Protein 1ZVG (pdb70)

GO terms:
  GO:0005576 extracellular region (C, EXP)

Nearest PDB structures (foldseek):
  1zvg-assembly1_A  TM=1.015E+00  e=4.037E-14  Olivierus martensii
  1zyv-assembly1_A  TM=1.009E+00  e=5.560E-14  Olivierus martensii
  1t7a-assembly1_A  TM=1.015E+00  e=7.659E-14  Olivierus martensii
  1zut-assembly1_A  TM=1.011E+00  e=1.453E-13  Olivierus martensii
  1zve-assembly1_A  TM=1.003E+00  e=2.001E-13  Olivierus martensii

Organism: Olivierus martensii (NCBI:txid34649)

InterPro domains:
  IPR002061 Scorpion long chain toxin/defensin [PF00537] (21-74)
  IPR003614 Knottins-like [SM00505] (20-71)
  IPR018218 Scorpion long chain toxin [PR00285] (30-37)
  IPR018218 Scorpion long chain toxin [PR00285] (38-45)
  IPR018218 Scorpion long chain toxin [PR00285] (49-59)
  IPR018218 Scorpion long chain toxin [PR00285] (64-77)
  IPR036574 Knottin, scorpion toxin-like superfamily [G3DSA:3.30.30.10] (19-83)
  IPR036574 Knottin, scorpion toxin-like superfamily [SSF57095] (20-83)
  IPR044062 LCN-type cysteine-stabilized alpha/beta (CS-alpha/beta) domain [PS51863] (21-83)

Secondary structure (DSSP, 8-state):
--EEEEEBB-TTS-B---S-HHHHHHHHHHTT-SEEEEESSSTTSSEEEEEEEETTS-B--SS---

Sequence (66 aa):
NSVRDAYIADSHNCVYECARNEYCNDLCTKNGAKSGYCQWVGKYGNGCWCIELPDNVPIRVPGKCH

Radius of gyration: 10.52 Å; Cα contacts (8 Å, |Δi|>4): 158; chains: 1; bounding box: 26×23×25 Å

Foldseek 3Di:
DQWDKAFFADPQLHFAADDWQVVLQVVQVVQPFPGWGWDCCDPVHTHIITHGGGPVTHHRDPDDRD

Solvent-accessible surface area: 4028 Å² total; per-residue (Å²): 168,72,48,65,71,12,5,3,2,43,101,89,18,18,34,70,131,15,87,140,68,116,85,0,61,74,23,0,54,141,52,39,8,143,41,8,94,6,29,147,127,35,170,62,31,39,0,0,60,0,52,67,0,34,87,131,19,63,40,38,70,113,61,147,66,136

Structure (mmCIF, N/CA/C/O backbone):
data_1ZVG
#
_entry.id   1ZVG
#
_cell.length_a   47.401
_cell.length_b   44.338
_cell.length_c   25.445
_cell.angle_alpha   90.00
_cell.angle_beta   90.00
_cell.angle_gamma   90.00
#
_symmetry.space_group_name_H-M   'P 21 21 2'
#
loop_
_entity.id
_entity.type
_entity.pdbx_description
1 polymer 'Alpha-like neurotoxin BmK-I'
2 water water
#
loop_
_atom_site.group_PDB
_atom_site.id
_atom_site.type_symbol
_atom_site.label_atom_id
_atom_site.label_alt_id
_atom_site.label_comp_id
_atom_site.label_asym_id
_atom_site.label_entity_id
_atom_site.label_seq_id
_atom_site.pdbx_PDB_ins_code
_atom_site.Cartn_x
_atom_site.Cartn_y
_atom_site.Cartn_z
_atom_site.occupancy
_atom_site.B_iso_or_equiv
_atom_site.auth_seq_id
_atom_site.auth_comp_id
_atom_site.auth_asym_id
_atom_site.auth_atom_id
_atom_sit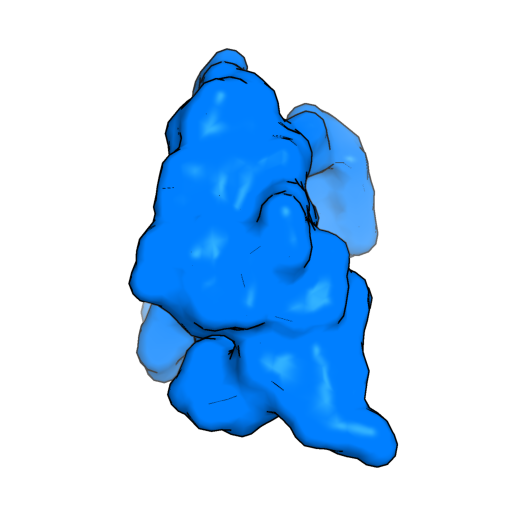e.pdbx_PDB_model_num
ATOM 1 N N . ASN A 1 1 ? 42.173 -1.889 -1.115 1.00 25.76 1 ASN A N 1
ATOM 2 C CA . ASN A 1 1 ? 41.054 -0.940 -0.856 1.00 24.67 1 ASN A CA 1
ATOM 3 C C . ASN A 1 1 ? 41.427 0.476 -1.302 1.00 23.08 1 ASN A C 1
ATOM 4 O O . ASN A 1 1 ? 42.603 0.842 -1.344 1.00 24.84 1 ASN A O 1
ATOM 9 N N . SER A 1 2 ? 40.416 1.261 -1.657 1.00 20.50 2 SER A N 1
ATOM 10 C CA . SER A 1 2 ? 40.635 2.635 -2.089 1.00 16.94 2 SER A CA 1
ATOM 11 C C . SER A 1 2 ? 40.557 3.654 -0.945 1.00 12.96 2 SER A C 1
ATOM 12 O O . SER A 1 2 ? 40.609 4.854 -1.206 1.00 12.59 2 SER A O 1
ATOM 15 N N . VAL A 1 3 ? 40.414 3.189 0.297 1.00 11.10 3 VAL A N 1
ATOM 16 C CA . VAL A 1 3 ? 40.370 4.078 1.453 1.00 9.66 3 VAL A CA 1
ATOM 17 C C . VAL A 1 3 ? 41.204 3.493 2.588 1.00 9.28 3 VAL A C 1
ATOM 18 O O . VAL A 1 3 ? 41.485 2.294 2.608 1.00 11.28 3 VAL A O 1
ATOM 22 N N . ARG A 1 4 ? 41.620 4.346 3.517 1.00 7.06 4 ARG A N 1
ATOM 23 C CA . ARG A 1 4 ? 42.391 3.897 4.664 1.00 7.83 4 ARG A CA 1
ATOM 24 C C . ARG A 1 4 ? 42.291 4.895 5.809 1.00 7.19 4 ARG A C 1
ATOM 25 O O . ARG A 1 4 ? 41.962 6.066 5.606 1.00 8.16 4 ARG A O 1
ATOM 33 N N . ASP A 1 5 ? 42.533 4.400 7.018 1.00 7.65 5 ASP A N 1
ATOM 34 C CA . ASP A 1 5 ? 42.517 5.226 8.217 1.00 6.86 5 ASP A CA 1
ATOM 35 C C . ASP A 1 5 ? 43.970 5.583 8.480 1.00 7.24 5 ASP A C 1
ATOM 36 O O . ASP A 1 5 ? 44.810 4.695 8.596 1.00 8.69 5 ASP A O 1
ATOM 41 N N . ALA A 1 6 ? 44.267 6.871 8.598 1.00 6.61 6 ALA A N 1
ATOM 42 C CA . ALA A 1 6 ? 45.646 7.298 8.822 1.00 6.34 6 ALA A CA 1
ATOM 43 C C . ALA A 1 6 ? 45.706 8.795 9.061 1.00 5.56 6 ALA A C 1
ATOM 44 O O . ALA A 1 6 ? 44.681 9.476 9.074 1.00 5.53 6 ALA A O 1
ATOM 46 N N . TYR A 1 7 ? 46.904 9.296 9.325 1.00 5.40 7 TYR A N 1
ATOM 47 C CA . TYR A 1 7 ? 47.081 10.729 9.433 1.00 4.89 7 TYR A CA 1
ATOM 48 C C . TYR A 1 7 ? 47.039 11.293 7.996 1.00 5.30 7 TYR A C 1
ATOM 49 O O . TYR A 1 7 ?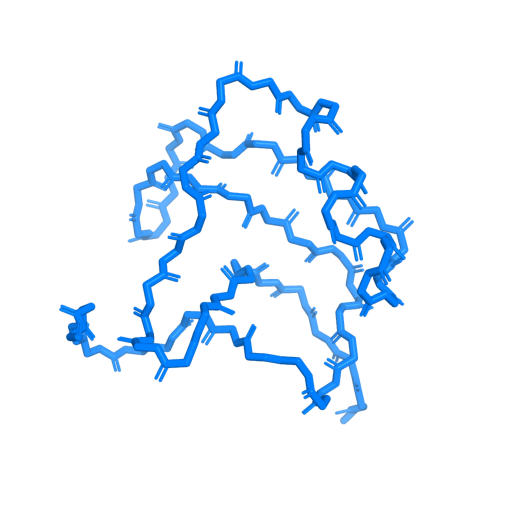 47.768 10.828 7.113 1.00 6.86 7 TYR A O 1
ATOM 58 N N . ILE A 1 8 ? 46.190 12.278 7.755 1.00 5.68 8 ILE A N 1
ATOM 59 C CA . ILE A 1 8 ? 46.182 12.928 6.458 1.00 5.83 8 ILE A CA 1
ATOM 60 C C . ILE A 1 8 ? 47.483 13.756 6.383 1.00 5.75 8 ILE A C 1
ATOM 61 O O . ILE A 1 8 ? 47.975 14.263 7.393 1.00 6.81 8 ILE A O 1
ATOM 66 N N . ALA A 1 9 ? 48.070 13.842 5.196 1.00 6.28 9 ALA A N 1
ATOM 67 C CA . ALA A 1 9 ? 49.297 14.606 5.033 1.00 6.55 9 ALA A CA 1
ATOM 68 C C . ALA A 1 9 ? 49.196 15.492 3.810 1.00 6.69 9 ALA A C 1
ATOM 69 O O . ALA A 1 9 ? 48.268 15.353 3.004 1.00 7.53 9 ALA A O 1
ATOM 71 N N . ASP A 1 10 ? 50.136 16.427 3.702 1.00 7.38 10 ASP A N 1
ATOM 72 C CA . ASP A 1 10 ? 50.190 17.312 2.549 1.00 8.59 10 ASP A CA 1
ATOM 73 C C . ASP A 1 10 ? 51.176 16.708 1.539 1.00 9.21 10 ASP A C 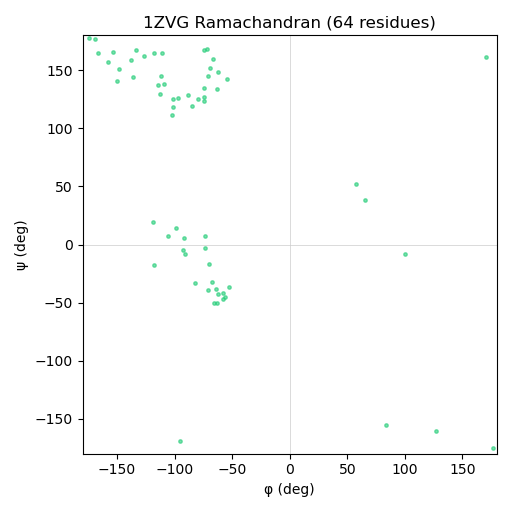1
ATOM 74 O O . ASP A 1 10 ? 51.582 15.559 1.688 1.00 10.69 10 ASP A O 1
ATOM 79 N N . SER A 1 11 ? 51.545 17.474 0.515 1.00 10.38 11 SER A N 1
ATOM 80 C CA . SER A 1 11 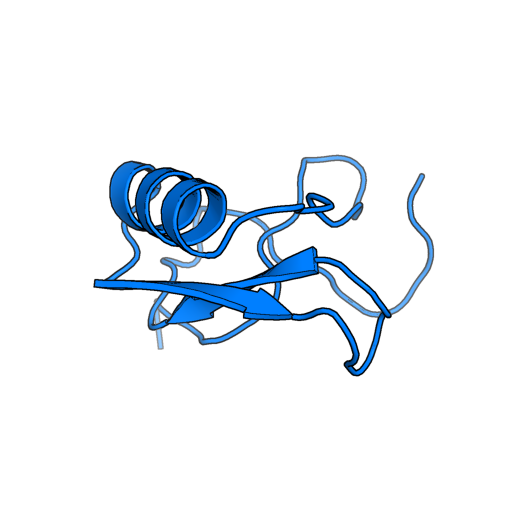? 52.454 16.989 -0.527 1.00 12.17 11 SER A CA 1
ATOM 81 C C . SER A 1 11 ? 53.908 16.870 -0.08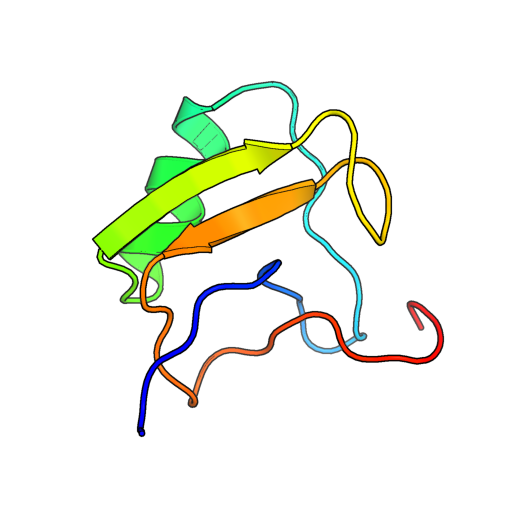6 1.00 11.60 11 SER A C 1
ATOM 82 O O . SER A 1 11 ? 54.758 16.434 -0.862 1.00 13.30 11 SER A O 1
ATOM 85 N N . HIS A 1 12 ? 54.191 17.267 1.151 1.00 8.83 12 HIS A N 1
ATOM 86 C CA . HIS A 1 12 ? 55.540 17.214 1.708 1.00 8.30 12 HIS A CA 1
ATOM 87 C C . HIS A 1 12 ? 55.715 16.088 2.723 1.00 6.72 12 HIS A C 1
ATOM 88 O O . HIS A 1 12 ? 56.759 16.006 3.365 1.00 7.56 12 HIS A O 1
ATOM 95 N N . ASN A 1 13 ? 54.703 15.233 2.860 1.00 5.98 13 ASN A N 1
ATOM 96 C CA . ASN A 1 13 ? 54.692 14.135 3.833 1.00 6.13 13 ASN A CA 1
ATOM 97 C C . ASN A 1 13 ? 54.681 14.693 5.263 1.00 6.10 13 ASN A C 1
ATOM 98 O O . ASN A 1 13 ? 55.318 14.145 6.168 1.00 7.00 13 ASN A O 1
ATOM 103 N N . CYS A 1 14 ? 53.944 15.783 5.454 1.00 5.82 14 CYS A N 1
ATOM 104 C CA . CYS A 1 14 ? 53.816 16.404 6.762 1.00 5.66 14 CYS A CA 1
ATOM 105 C C . CYS A 1 14 ? 52.381 16.295 7.251 1.00 5.60 14 CYS A C 1
ATOM 106 O O . CYS A 1 14 ? 51.435 16.490 6.483 1.00 6.32 14 CYS A O 1
ATOM 109 N N . VAL A 1 15 ? 52.219 15.962 8.525 1.00 6.00 15 VAL A N 1
ATOM 110 C CA . VAL A 1 15 ? 50.881 15.883 9.103 1.00 5.51 15 VAL A CA 1
ATOM 111 C C . VAL A 1 15 ? 50.302 17.280 9.274 1.00 5.23 15 VAL A C 1
ATOM 112 O O . VAL A 1 15 ? 51.009 18.282 9.159 1.00 7.08 15 VAL A O 1
ATOM 116 N N . TYR A 1 16 ? 49.005 17.324 9.557 1.00 4.82 16 TYR A N 1
ATOM 117 C CA . TYR A 1 16 ? 48.332 18.572 9.860 1.00 5.09 16 TYR A CA 1
ATOM 118 C C . TYR A 1 16 ? 48.163 18.583 11.382 1.00 4.23 16 TYR A C 1
ATOM 119 O O . TYR A 1 16 ? 47.394 17.791 11.936 1.00 5.88 16 TYR A O 1
ATOM 128 N N . GLU A 1 17 ? 48.891 19.475 12.054 1.00 4.77 17 GLU A N 1
ATOM 129 C CA . GLU A 1 17 ? 48.760 19.578 13.503 1.00 4.78 17 GLU A CA 1
ATOM 130 C C . GLU A 1 17 ? 47.371 20.102 13.843 1.00 4.58 17 GLU A C 1
ATOM 131 O O . GLU A 1 17 ? 46.692 20.709 13.008 1.00 5.76 17 GLU A O 1
ATOM 137 N N . CYS A 1 18 ? 46.945 19.870 15.075 1.00 4.46 18 CYS A N 1
ATOM 138 C CA . CYS A 1 18 ? 45.592 20.235 15.452 1.00 4.90 18 CYS A CA 1
ATOM 139 C C . CYS A 1 18 ? 45.465 20.641 16.905 1.00 5.25 18 CYS A C 1
ATOM 140 O O . CYS A 1 18 ? 46.237 20.206 17.760 1.00 5.18 18 CYS A O 1
ATOM 143 N N . ALA A 1 19 ? 44.491 21.508 17.158 1.00 5.67 19 ALA A N 1
ATOM 144 C CA . ALA A 1 19 ? 44.167 21.949 18.505 1.00 5.66 19 ALA A CA 1
ATOM 145 C C . ALA A 1 19 ? 42.723 21.527 18.844 1.00 6.27 19 ALA A C 1
ATOM 146 O O . ALA A 1 19 ? 42.344 21.532 20.014 1.00 8.43 19 ALA A O 1
ATOM 148 N N . ARG A 1 20 ? 41.934 21.195 17.828 1.00 5.75 20 ARG A N 1
ATOM 149 C CA . ARG A 1 20 ? 40.536 20.819 18.022 1.00 6.77 20 ARG A CA 1
ATOM 150 C C . ARG A 1 20 ? 40.160 19.605 17.201 1.00 6.37 20 ARG A C 1
ATOM 151 O O . ARG A 1 20 ? 40.591 19.452 16.062 1.00 6.37 20 ARG A O 1
ATOM 159 N N . ASN A 1 21 ? 39.297 18.768 17.765 1.00 6.45 21 ASN A N 1
ATOM 160 C CA . ASN A 1 21 ? 38.805 17.606 17.039 1.00 5.13 21 ASN A CA 1
ATOM 161 C C . ASN A 1 21 ? 37.992 18.066 15.824 1.00 5.19 21 ASN A C 1
ATOM 162 O O . ASN A 1 21 ? 38.064 17.453 14.757 1.00 5.71 21 ASN A O 1
ATOM 167 N N . GLU A 1 22 ? 37.229 19.144 15.998 1.00 5.75 22 GLU A N 1
ATOM 168 C CA . GLU A 1 22 ? 36.387 19.688 14.939 1.00 6.61 22 GLU A CA 1
ATOM 169 C C . GLU A 1 22 ? 37.195 20.057 13.695 1.00 5.77 22 GLU A C 1
ATOM 170 O O . GLU A 1 22 ? 36.759 19.821 12.568 1.00 6.89 22 GLU A O 1
ATOM 176 N N . TYR A 1 23 ? 38.361 20.659 13.902 1.00 5.68 23 TYR A N 1
ATOM 177 C CA . TYR A 1 23 ? 39.239 21.040 12.797 1.00 5.30 23 TYR A CA 1
ATOM 178 C C . TYR A 1 23 ? 39.548 19.813 11.948 1.00 4.94 23 TYR A C 1
ATOM 179 O O . TYR A 1 23 ? 39.507 19.872 10.722 1.00 6.01 23 TYR A O 1
ATOM 188 N N . CYS A 1 24 ? 39.863 18.701 12.608 1.00 4.82 24 CYS A N 1
ATOM 189 C CA . CYS A 1 24 ? 40.192 17.466 11.910 1.00 5.23 24 CYS A CA 1
ATOM 190 C C . CYS A 1 24 ? 38.999 16.815 11.233 1.00 4.66 24 CYS A C 1
ATOM 191 O O . CYS A 1 24 ? 39.132 16.265 10.141 1.00 5.28 24 CYS A O 1
ATOM 194 N N . ASN A 1 25 ? 37.836 16.843 11.870 1.00 5.15 25 ASN A N 1
ATOM 195 C CA . ASN A 1 25 ? 36.669 16.255 11.233 1.00 4.92 25 ASN A CA 1
ATOM 196 C C . ASN A 1 25 ? 36.365 17.002 9.942 1.00 4.91 25 ASN A C 1
ATOM 197 O O . ASN A 1 25 ? 36.071 16.388 8.916 1.00 6.30 25 ASN A O 1
ATOM 202 N N . ASP A 1 26 ? 36.457 18.327 9.996 1.00 5.28 26 ASP A N 1
ATOM 203 C CA . ASP A 1 26 ? 36.214 19.169 8.826 1.00 5.94 26 ASP A CA 1
ATOM 204 C C . ASP A 1 26 ? 37.236 18.889 7.728 1.00 5.41 26 ASP A C 1
ATOM 205 O O . ASP A 1 26 ? 36.881 18.664 6.572 1.00 6.56 26 ASP A O 1
ATOM 210 N N . LEU A 1 27 ? 38.512 18.911 8.099 1.00 6.03 27 LEU A N 1
ATOM 211 C CA . LEU A 1 27 ? 39.591 18.681 7.156 1.00 5.23 27 LEU A CA 1
ATOM 212 C C . LEU A 1 27 ? 39.463 17.322 6.481 1.00 5.25 27 LEU A C 1
ATOM 213 O O . LEU A 1 27 ? 39.588 17.193 5.269 1.00 6.40 27 LEU A O 1
ATOM 218 N N . CYS A 1 28 ? 39.208 16.303 7.281 1.00 4.88 28 CYS A N 1
ATOM 219 C CA . CYS A 1 28 ? 39.084 14.952 6.776 1.00 4.92 28 CYS A CA 1
ATOM 220 C C . CYS A 1 28 ? 37.880 14.771 5.863 1.00 5.17 28 CYS A C 1
ATOM 221 O O . CYS A 1 28 ? 38.014 14.270 4.748 1.00 6.19 28 CYS A O 1
ATOM 224 N N . THR A 1 29 ? 36.707 15.201 6.316 1.00 5.76 29 THR A N 1
ATOM 225 C CA . THR A 1 29 ? 35.517 15.010 5.508 1.00 6.51 29 THR A CA 1
ATOM 226 C C . THR A 1 29 ? 35.483 15.826 4.228 1.00 7.10 29 THR A C 1
ATOM 227 O O . THR A 1 29 ? 34.947 15.369 3.223 1.00 8.35 29 THR A O 1
ATOM 231 N N . LYS A 1 30 ? 36.063 17.020 4.227 1.00 7.35 30 LYS A N 1
ATOM 232 C CA . LYS A 1 30 ? 36.053 17.795 2.995 1.00 9.26 30 LYS A CA 1
ATOM 233 C C . LYS A 1 30 ? 36.983 17.153 1.965 1.00 9.62 30 LYS A C 1
ATOM 234 O O . LYS A 1 30 ? 36.870 17.428 0.772 1.00 11.82 30 LYS A O 1
ATOM 240 N N . ASN A 1 31 ? 37.872 16.275 2.426 1.00 8.86 31 ASN A N 1
ATOM 241 C CA . ASN A 1 31 ? 38.782 15.558 1.536 1.00 9.46 31 ASN A CA 1
ATOM 242 C C . ASN A 1 31 ? 38.287 14.149 1.219 1.00 8.94 31 ASN A C 1
ATOM 243 O O . ASN A 1 31 ? 39.032 13.325 0.686 1.00 10.74 31 ASN A O 1
ATOM 248 N N . GLY A 1 32 ? 37.022 13.883 1.532 1.00 8.47 32 GLY A N 1
ATOM 249 C CA . GLY A 1 32 ? 36.433 12.601 1.186 1.00 9.07 32 GLY A CA 1
ATOM 250 C C . GLY A 1 32 ? 36.320 11.541 2.248 1.00 8.11 32 GLY A C 1
ATOM 251 O O . GLY A 1 32 ? 35.696 10.503 2.020 1.00 9.36 32 GLY A O 1
ATOM 252 N N . ALA A 1 33 ? 36.921 11.777 3.408 1.00 7.68 33 ALA A N 1
ATOM 253 C CA . ALA A 1 33 ? 36.862 10.808 4.496 1.00 7.85 33 ALA A CA 1
ATOM 254 C C . ALA A 1 33 ? 35.490 10.818 5.151 1.00 7.72 33 ALA A C 1
ATOM 255 O O . ALA A 1 33 ? 34.691 11.722 4.922 1.00 8.88 33 ALA A O 1
ATOM 257 N N . LYS A 1 34 ? 35.227 9.812 5.977 1.00 7.71 34 LYS A N 1
ATOM 258 C CA . LYS A 1 34 ? 33.954 9.711 6.679 1.00 7.61 34 LYS A CA 1
ATOM 259 C C . LYS A 1 34 ? 33.909 10.560 7.951 1.00 7.16 34 LYS A C 1
ATOM 260 O O . LYS A 1 34 ? 32.862 11.079 8.320 1.00 7.99 34 LYS A O 1
ATOM 266 N N . SER A 1 35 ? 35.050 10.700 8.616 1.00 6.71 35 SER A N 1
ATOM 267 C CA . SER A 1 35 ? 35.152 11.481 9.843 1.00 5.85 35 SER A CA 1
ATOM 268 C C . SER A 1 35 ? 36.616 11.645 10.190 1.00 5.22 35 SER A C 1
ATOM 269 O O . SER A 1 35 ? 37.486 11.101 9.510 1.00 5.96 35 SER A O 1
ATOM 272 N N . GLY A 1 36 ? 36.888 12.395 11.251 1.00 5.20 36 GLY A N 1
ATOM 273 C CA . GLY A 1 36 ? 38.262 12.575 11.679 1.00 6.53 36 GLY A CA 1
ATOM 274 C C . GLY A 1 36 ? 38.319 13.170 13.071 1.00 5.85 36 GLY A C 1
ATOM 275 O O . GLY A 1 36 ? 37.333 13.701 13.580 1.00 6.96 36 GLY A O 1
ATOM 276 N N . TYR A 1 37 ? 39.492 13.094 13.681 1.00 5.01 37 TYR A N 1
ATOM 277 C CA . TYR A 1 37 ? 39.687 13.645 15.010 1.00 4.67 37 TYR A CA 1
ATOM 278 C C . TYR A 1 37 ? 41.145 14.011 15.204 1.00 4.53 37 TYR A C 1
ATOM 279 O O . TYR A 1 37 ? 42.016 13.612 14.425 1.00 5.80 37 TYR A O 1
ATOM 288 N N . CYS A 1 38 ? 41.392 14.785 16.251 1.00 4.56 38 CYS A N 1
ATOM 289 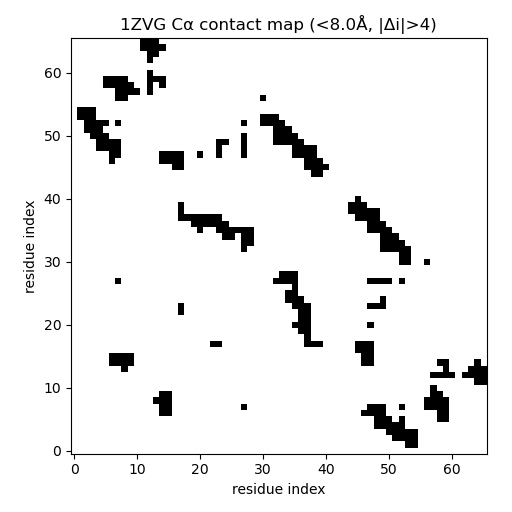C CA . CYS A 1 38 ? 42.733 15.226 16.581 1.00 4.96 38 CYS A CA 1
ATOM 290 C C . CYS A 1 38 ? 43.416 14.215 17.474 1.00 4.93 38 CYS A C 1
ATOM 291 O O . CYS A 1 38 ? 42.874 13.789 18.498 1.00 6.90 38 CYS A O 1
ATOM 294 N N . GLN A 1 39 ? 44.619 13.829 17.076 1.00 6.38 39 GLN A N 1
ATOM 295 C CA . GLN A 1 39 ? 45.438 12.974 17.909 1.00 9.29 39 GLN A CA 1
ATOM 296 C C . GLN A 1 39 ? 46.475 13.868 18.596 1.00 9.88 39 GLN A C 1
ATOM 297 O O . GLN A 1 39 ? 47.279 14.515 17.934 1.00 11.15 39 GLN A O 1
ATOM 303 N N . TRP A 1 40 ? 46.444 13.911 19.928 1.00 9.69 40 TRP A N 1
ATOM 304 C CA . TRP A 1 40 ? 47.424 14.695 20.678 1.00 12.07 40 TRP A CA 1
ATOM 305 C C . TRP A 1 40 ? 48.613 13.796 21.017 1.00 13.05 40 TRP A C 1
ATOM 306 O O . TRP A 1 40 ? 49.643 14.255 21.512 1.00 15.51 40 TRP A O 1
ATOM 317 N N . VAL A 1 41 ? 48.447 12.510 20.728 1.00 12.02 41 VAL A N 1
ATOM 318 C CA . VAL A 1 41 ? 49.474 11.497 20.925 1.00 13.62 41 VAL A CA 1
ATOM 319 C C . VAL A 1 41 ? 49.201 10.460 19.850 1.00 12.92 41 VAL A C 1
ATOM 320 O O . VAL A 1 41 ? 48.042 10.171 19.546 1.00 12.98 41 VAL A O 1
ATOM 324 N N . GLY A 1 42 ? 50.262 9.927 19.248 1.00 12.48 42 GLY A N 1
ATOM 325 C CA . GLY A 1 42 ? 50.104 8.929 18.200 1.00 11.39 42 GLY A CA 1
ATOM 326 C C . GLY A 1 42 ? 51.440 8.528 17.600 1.00 10.41 42 GLY A C 1
ATOM 327 O O . GLY A 1 42 ? 52.485 8.967 18.058 1.00 10.57 42 GLY A O 1
ATOM 328 N N . LYS A 1 43 ? 51.396 7.699 16.563 1.00 10.17 43 LYS A N 1
ATOM 329 C CA . LYS A 1 43 ? 52.600 7.202 15.912 1.00 10.78 43 LYS A CA 1
ATOM 330 C C . LYS A 1 43 ? 53.574 8.294 15.469 1.00 9.37 43 LYS A C 1
ATOM 331 O O . LYS A 1 43 ? 54.794 8.132 15.555 1.00 10.95 43 LYS A O 1
ATOM 337 N N . TYR A 1 44 ? 53.025 9.411 15.007 1.00 8.92 44 TYR A N 1
ATOM 338 C CA . TYR A 1 44 ? 53.823 10.526 14.519 1.00 9.09 44 TYR A CA 1
ATOM 339 C C . TYR A 1 44 ? 53.585 11.803 15.330 1.00 9.54 44 TYR A C 1
ATOM 340 O O . TYR A 1 44 ? 53.887 12.896 14.868 1.00 13.02 44 TYR A O 1
ATOM 349 N N . GLY A 1 45 ? 53.055 11.659 16.542 1.00 7.90 45 GLY A N 1
ATOM 350 C CA . GLY A 1 45 ? 52.790 12.812 17.381 1.00 8.73 45 GLY A CA 1
ATOM 351 C C . GLY A 1 45 ? 51.458 13.456 17.055 1.00 6.62 45 GLY A C 1
ATOM 352 O O . GLY A 1 45 ? 50.551 12.822 16.525 1.00 7.99 45 GLY A O 1
ATOM 353 N N . ASN A 1 46 ? 51.344 14.734 17.370 1.00 6.71 46 ASN A N 1
ATOM 354 C CA . ASN A 1 46 ? 50.114 15.472 17.140 1.00 5.68 46 ASN A CA 1
ATOM 355 C C . ASN A 1 46 ? 49.747 15.568 15.664 1.00 4.84 46 ASN A C 1
ATOM 356 O O . ASN A 1 46 ? 50.589 15.856 14.820 1.00 6.20 46 ASN A O 1
ATOM 361 N N . GLY A 1 47 ? 48.484 15.309 15.356 1.00 5.31 47 GLY A N 1
ATOM 362 C CA . GLY A 1 47 ? 48.016 15.448 14.000 1.00 5.46 47 GLY A CA 1
ATOM 363 C C . GLY A 1 47 ? 46.624 14.895 13.792 1.00 4.30 47 GLY A C 1
ATOM 364 O O . GLY A 1 47 ? 46.140 14.091 14.584 1.00 5.45 47 GLY A O 1
ATOM 365 N N . CYS A 1 48 ? 45.989 15.317 12.711 1.00 4.00 48 CYS A N 1
ATOM 366 C CA . CYS A 1 48 ? 44.661 14.842 12.383 1.00 4.00 48 CYS A CA 1
ATOM 367 C C . CYS A 1 48 ? 44.680 13.4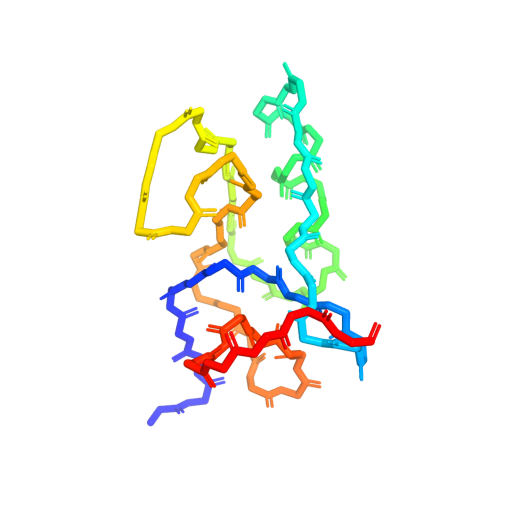23 11.841 1.00 3.98 48 CYS A C 1
ATOM 368 O O . CYS A 1 48 ? 45.499 13.077 10.986 1.00 6.10 48 CYS A O 1
ATOM 371 N N . TRP A 1 49 ? 43.752 12.618 12.349 1.00 4.58 49 TRP A N 1
ATOM 372 C CA . TRP A 1 49 ? 43.576 11.233 11.930 1.00 4.51 49 TRP A CA 1
ATOM 373 C C . TRP A 1 49 ? 42.229 11.166 11.221 1.00 5.18 49 TRP A C 1
ATOM 374 O O . TRP A 1 49 ? 41.222 11.630 11.748 1.00 6.30 49 TRP A O 1
ATOM 385 N N . CYS A 1 50 ? 42.219 10.592 10.025 1.00 4.63 50 CYS A N 1
ATOM 386 C CA . CYS A 1 50 ? 41.007 10.471 9.229 1.00 5.21 50 CYS A CA 1
ATOM 387 C C . CYS A 1 50 ? 40.568 9.029 9.097 1.00 5.93 50 CYS A C 1
ATOM 388 O O . CYS A 1 50 ? 41.397 8.128 8.998 1.00 7.00 50 CYS A O 1
ATOM 391 N N . ILE A 1 51 ? 39.256 8.829 9.079 1.00 5.48 51 ILE A N 1
ATOM 392 C CA . ILE A 1 51 ? 38.667 7.512 8.921 1.00 5.77 51 ILE A CA 1
ATOM 393 C C . ILE A 1 51 ? 38.206 7.384 7.464 1.00 5.71 51 ILE A C 1
ATOM 394 O O . ILE A 1 51 ? 37.444 8.213 6.968 1.00 6.54 51 ILE A O 1
ATOM 399 N N . GLU A 1 52 ? 38.684 6.342 6.795 1.00 6.04 52 GLU A N 1
ATOM 400 C CA . GLU A 1 52 ? 38.325 6.048 5.410 1.00 7.04 52 GLU A CA 1
ATOM 401 C C . GLU A 1 52 ? 38.640 7.177 4.439 1.00 6.63 52 GLU A C 1
ATOM 402 O O . GLU A 1 52 ? 37.797 7.611 3.653 1.00 7.32 52 GLU A O 1
ATOM 408 N N . LEU A 1 53 ? 39.883 7.637 4.484 1.00 5.52 53 LEU A N 1
ATOM 409 C CA . LEU A 1 53 ? 40.342 8.693 3.587 1.00 5.66 53 LEU A CA 1
ATOM 410 C C . LEU A 1 53 ? 40.659 8.074 2.218 1.00 5.31 53 LEU A C 1
ATOM 411 O O . LEU A 1 53 ? 41.434 7.121 2.138 1.00 6.16 53 LEU A O 1
ATOM 416 N N . PRO A 1 54 ? 40.065 8.590 1.138 1.00 5.80 54 PRO A N 1
ATOM 417 C CA . PRO A 1 54 ? 40.331 8.030 -0.194 1.00 6.32 54 PRO A CA 1
ATOM 418 C C . PRO A 1 54 ? 41.791 8.161 -0.620 1.00 5.98 54 PRO A C 1
ATOM 419 O O . PRO A 1 54 ? 42.475 9.124 -0.254 1.00 6.20 54 PRO A O 1
ATOM 423 N N . ASP A 1 55 ? 42.252 7.195 -1.412 1.00 6.78 55 ASP A N 1
ATOM 424 C CA . ASP A 1 55 ? 43.653 7.123 -1.802 1.00 7.87 55 ASP A CA 1
ATOM 425 C C . ASP A 1 55 ? 44.182 8.114 -2.814 1.00 7.68 55 ASP A C 1
ATOM 426 O O . ASP A 1 55 ? 45.309 7.979 -3.277 1.00 9.65 55 ASP A O 1
ATOM 431 N N . ASN A 1 56 ? 43.366 9.101 -3.181 1.00 6.31 56 ASN A N 1
ATOM 432 C CA . ASN A 1 56 ? 43.881 10.155 -4.052 1.00 5.85 56 ASN A CA 1
ATOM 433 C C . ASN A 1 56 ? 44.402 11.302 -3.152 1.00 6.58 56 ASN A C 1
ATOM 434 O O . ASN A 1 56 ? 44.981 12.265 -3.647 1.00 7.56 56 ASN A O 1
ATOM 439 N N . VAL A 1 57 ? 44.210 11.173 -1.832 1.00 6.30 57 VAL A N 1
ATOM 440 C CA . VAL A 1 57 ? 44.669 12.172 -0.852 1.00 6.53 57 VAL A CA 1
ATOM 441 C C . VAL A 1 57 ? 45.837 11.531 -0.097 1.00 6.39 57 VAL A C 1
ATOM 442 O O . VAL A 1 57 ? 45.759 10.386 0.328 1.00 6.84 57 VAL A O 1
ATOM 446 N N . PRO A 1 58 ? 46.912 12.300 0.151 1.00 6.70 58 PRO A N 1
ATOM 447 C CA . PRO A 1 58 ? 48.070 11.767 0.856 1.00 6.92 58 PRO A CA 1
ATOM 448 C C . PRO A 1 58 ? 47.884 11.456 2.313 1.00 6.56 58 PRO A C 1
ATOM 449 O O . PRO A 1 58 ? 47.055 12.068 2.983 1.00 6.94 58 PRO A O 1
ATOM 453 N N . ILE A 1 59 ? 48.666 10.492 2.788 1.00 6.60 59 ILE A N 1
ATOM 454 C CA . ILE A 1 59 ? 48.704 10.159 4.204 1.00 6.85 59 ILE A CA 1
ATOM 455 C C . ILE A 1 59 ? 50.163 10.219 4.621 1.00 5.72 59 ILE A C 1
ATOM 456 O O . ILE A 1 59 ? 51.064 10.164 3.781 1.00 7.42 59 ILE A O 1
ATOM 461 N N . ARG A 1 60 ? 50.396 10.308 5.922 1.00 6.59 60 ARG A N 1
ATOM 462 C CA . ARG A 1 60 ? 51.754 10.341 6.436 1.00 5.88 60 ARG A CA 1
ATOM 463 C C . ARG A 1 60 ? 52.328 8.951 6.332 1.00 6.47 60 ARG A C 1
ATOM 464 O O . ARG A 1 60 ? 51.749 8.002 6.853 1.00 8.11 60 ARG A O 1
ATOM 472 N N . VAL A 1 61 ? 53.458 8.835 5.643 1.00 6.70 61 VAL A N 1
ATOM 473 C CA . VAL A 1 61 ? 54.130 7.556 5.481 1.00 7.07 61 VAL A CA 1
ATOM 474 C C . VAL A 1 61 ? 55.511 7.644 6.125 1.00 6.78 61 VAL A C 1
ATOM 475 O O . VAL A 1 61 ? 55.987 8.726 6.454 1.00 7.16 61 VAL A O 1
ATOM 479 N N . PRO A 1 62 ? 56.161 6.493 6.351 1.00 6.71 62 PRO A N 1
ATOM 480 C CA . PRO A 1 62 ? 57.489 6.501 6.975 1.00 6.95 62 PRO A CA 1
ATOM 481 C C . PRO A 1 62 ? 58.443 7.397 6.203 1.00 7.36 62 PRO A C 1
ATOM 482 O O . PRO A 1 62 ? 58.413 7.437 4.975 1.00 8.63 62 PRO A O 1
ATOM 486 N N . GLY A 1 63 ? 59.301 8.089 6.947 1.00 7.30 63 GLY A N 1
ATOM 487 C CA . GLY A 1 63 ? 60.233 9.037 6.376 1.00 8.37 63 GLY A CA 1
ATOM 488 C C . GLY A 1 63 ? 60.072 10.361 7.108 1.00 7.87 63 GLY A C 1
ATOM 489 O O . GLY A 1 63 ? 59.528 10.419 8.214 1.00 9.74 63 GLY A O 1
ATOM 490 N N . LYS A 1 64 ? 60.527 11.440 6.490 1.00 9.00 64 LYS A N 1
ATOM 491 C CA . LYS A 1 64 ? 60.435 12.730 7.131 1.00 8.21 64 LYS A CA 1
ATOM 492 C C . LYS A 1 64 ? 59.455 13.667 6.469 1.00 7.51 64 LYS A C 1
ATOM 493 O O . LYS A 1 64 ? 58.988 13.439 5.350 1.00 8.30 64 LYS A O 1
ATOM 499 N N . CYS A 1 65 ? 59.123 14.713 7.213 1.00 7.28 65 CYS A N 1
ATOM 500 C CA . CYS A 1 65 ? 58.277 15.784 6.712 1.00 7.29 65 CYS A CA 1
ATOM 501 C C . CYS A 1 65 ? 59.311 16.671 5.996 1.00 8.17 65 CYS A C 1
ATOM 502 O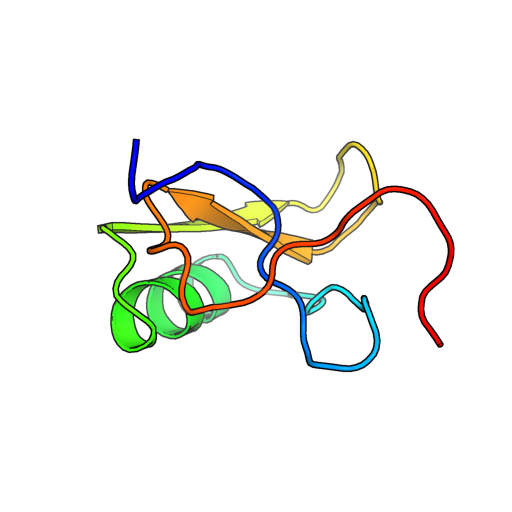 O . CYS A 1 65 ? 60.262 17.171 6.605 1.00 9.60 65 CYS A O 1
ATOM 505 N N . HIS A 1 66 ? 59.124 16.837 4.690 1.00 9.14 66 HIS A N 1
ATOM 506 C CA . HIS A 1 66 ? 60.059 17.599 3.868 1.00 11.29 66 HIS A CA 1
ATOM 507 C C . HIS A 1 66 ? 59.350 18.701 3.105 1.00 13.47 66 HIS A C 1
ATOM 508 O O . HIS A 1 66 ? 58.847 19.609 3.764 1.00 14.96 66 HIS A O 1
#

B-factor: mean 12.1, std 8.9, range [3.98, 53.51]

CATH classification: 3.30.30.10